Protein AF-K2ALE6-F1 (afdb_monomer_lite)

pLDDT: mean 83.66, std 11.99, range [43.97, 95.94]

Structure (mmCIF, N/CA/C/O backbone):
data_AF-K2ALE6-F1
#
_entry.id   AF-K2ALE6-F1
#
loop_
_atom_site.group_PDB
_atom_site.id
_atom_site.type_symbol
_atom_site.label_atom_id
_atom_site.label_alt_id
_atom_site.label_comp_id
_atom_site.label_asym_id
_atom_site.label_entity_id
_atom_site.label_seq_id
_atom_site.pdbx_PDB_ins_code
_atom_site.Cartn_x
_atom_site.Cartn_y
_atom_site.Cartn_z
_atom_site.occupancy
_atom_site.B_iso_or_equiv
_atom_site.auth_seq_id
_atom_site.auth_comp_id
_atom_site.auth_asym_id
_atom_site.auth_atom_id
_atom_site.pdbx_PDB_model_num
ATOM 1 N N . MET A 1 1 ? 0.126 -6.349 1.364 1.00 45.59 1 MET A N 1
ATOM 2 C CA . MET A 1 1 ? -0.642 -5.194 1.811 1.00 45.59 1 MET A CA 1
ATOM 3 C C . MET A 1 1 ? 0.355 -4.098 1.865 1.00 45.59 1 MET A C 1
ATOM 5 O O . MET A 1 1 ? 1.388 -4.284 2.505 1.00 45.59 1 MET A O 1
ATOM 9 N N . ASN A 1 2 ? 0.069 -3.049 1.116 1.00 43.97 2 ASN A N 1
ATOM 10 C CA . ASN A 1 2 ? 1.120 -2.160 0.694 1.00 43.97 2 ASN A CA 1
ATOM 11 C C . ASN A 1 2 ? 1.339 -0.979 1.653 1.00 43.97 2 ASN A C 1
ATOM 13 O O . ASN A 1 2 ? 1.850 0.062 1.297 1.00 43.97 2 ASN A O 1
ATOM 17 N N . GLY A 1 3 ? 0.933 -1.120 2.906 1.00 47.59 3 GLY A N 1
ATOM 18 C CA . GLY A 1 3 ? 1.013 -0.047 3.876 1.00 47.59 3 GLY A CA 1
ATOM 19 C C . GLY A 1 3 ? 0.208 -0.401 5.105 1.00 47.59 3 GLY A C 1
ATOM 20 O O . GLY A 1 3 ? -0.642 -1.293 5.098 1.00 47.59 3 GLY A O 1
ATOM 21 N N . LEU A 1 4 ? 0.519 0.271 6.200 1.00 54.91 4 LEU A N 1
ATOM 22 C CA . LEU A 1 4 ? -0.231 0.164 7.441 1.00 54.91 4 LEU A CA 1
ATOM 23 C C . LEU A 1 4 ? -1.678 0.610 7.219 1.00 54.91 4 LEU A C 1
ATOM 25 O O . LEU A 1 4 ? -1.938 1.631 6.592 1.00 54.91 4 LEU A O 1
ATOM 29 N N . TYR A 1 5 ? -2.616 -0.201 7.696 1.00 55.50 5 TYR A N 1
ATOM 30 C CA . TYR A 1 5 ? -3.985 -0.226 7.201 1.00 55.50 5 TYR A CA 1
ATOM 31 C C . TYR A 1 5 ? -4.771 0.998 7.655 1.00 55.50 5 TYR A C 1
ATOM 33 O O . TYR A 1 5 ? -4.843 1.274 8.855 1.00 55.50 5 TYR A O 1
ATOM 41 N N . GLY A 1 6 ? -5.472 1.637 6.719 1.00 54.62 6 GLY A N 1
ATOM 42 C CA . GLY A 1 6 ? -6.552 2.576 7.003 1.00 54.62 6 GLY A CA 1
ATOM 43 C C . GLY A 1 6 ? -6.167 3.771 7.876 1.00 54.62 6 GLY A C 1
ATOM 44 O O . GLY A 1 6 ? -5.012 4.030 8.197 1.00 54.62 6 GLY A O 1
ATOM 45 N N . ILE A 1 7 ? -7.180 4.509 8.306 1.00 55.44 7 ILE A N 1
ATOM 46 C CA . ILE A 1 7 ? -7.048 5.740 9.101 1.00 55.44 7 ILE A CA 1
ATOM 47 C C . ILE A 1 7 ? -7.381 5.513 10.582 1.00 55.44 7 ILE A C 1
ATOM 49 O O . ILE A 1 7 ? -7.867 6.401 11.281 1.00 55.44 7 ILE A O 1
ATOM 53 N N . SER A 1 8 ? -7.177 4.287 11.059 1.00 56.78 8 SER A N 1
ATOM 54 C CA . SER A 1 8 ? -7.384 3.910 12.456 1.00 56.78 8 SER A CA 1
ATOM 55 C C . SER A 1 8 ? -6.057 3.833 13.209 1.00 56.78 8 SER A C 1
ATOM 57 O O . SER A 1 8 ? -5.062 3.385 12.633 1.00 56.78 8 SER A O 1
ATOM 59 N N . ARG A 1 9 ? -6.111 4.159 14.511 1.00 68.19 9 ARG A N 1
ATOM 60 C CA . ARG A 1 9 ? -5.018 4.109 15.507 1.00 68.19 9 ARG A CA 1
ATOM 61 C C . ARG A 1 9 ? -3.910 5.146 15.291 1.00 68.19 9 ARG A C 1
ATOM 63 O O . ARG A 1 9 ? -3.664 5.563 14.167 1.00 68.19 9 ARG A O 1
ATOM 70 N N . VAL A 1 10 ? -3.311 5.603 16.395 1.00 77.19 10 VAL A N 1
ATOM 71 C CA . VAL A 1 10 ? -2.493 6.828 16.440 1.00 77.19 10 VAL A CA 1
ATOM 72 C C . VAL A 1 10 ? -1.157 6.629 15.735 1.00 77.19 10 VAL A C 1
ATOM 74 O O . VAL A 1 10 ? -0.841 7.384 14.816 1.00 77.19 10 VAL A O 1
ATOM 77 N N . VAL A 1 11 ? -0.407 5.591 16.103 1.00 86.31 11 VAL A N 1
ATOM 78 C CA . VAL A 1 11 ? 0.843 5.230 15.432 1.00 86.31 11 VAL A CA 1
ATOM 79 C C . VAL A 1 11 ? 0.804 3.762 15.045 1.00 86.31 11 VAL A C 1
ATOM 81 O O . VAL A 1 11 ? 0.492 2.892 15.857 1.00 86.31 11 VAL A O 1
ATOM 84 N N . GLU A 1 12 ? 1.156 3.461 13.802 1.00 88.50 12 GLU A N 1
ATOM 85 C CA . GLU A 1 12 ? 1.417 2.092 13.378 1.00 88.50 12 GLU A CA 1
ATOM 86 C C . GLU A 1 12 ? 2.835 1.989 12.808 1.00 88.50 12 GLU A C 1
ATOM 88 O O . GLU A 1 12 ? 3.319 2.888 12.114 1.00 88.50 12 GLU A O 1
ATOM 93 N N . VAL A 1 13 ? 3.498 0.873 13.109 1.00 90.50 13 VAL A N 1
ATOM 94 C CA . VAL A 1 13 ? 4.813 0.506 12.571 1.00 90.50 13 VAL A CA 1
ATOM 95 C C . VAL A 1 13 ? 4.742 -0.948 12.143 1.00 90.50 13 VAL A C 1
ATOM 97 O O . VAL A 1 13 ? 4.200 -1.784 12.866 1.00 90.50 13 VAL A O 1
ATOM 100 N N . GLY A 1 14 ? 5.264 -1.285 10.971 1.00 89.69 14 GLY A N 1
ATOM 101 C CA . GLY A 1 14 ? 5.219 -2.666 10.518 1.00 89.69 14 GLY A CA 1
ATOM 102 C C . GLY A 1 14 ? 6.216 -2.998 9.435 1.00 89.69 14 GLY A C 1
ATOM 103 O O . GLY A 1 14 ? 6.729 -2.127 8.743 1.00 89.69 14 GLY A O 1
ATOM 104 N N . PHE A 1 15 ? 6.445 -4.288 9.267 1.00 91.06 15 PHE A N 1
ATOM 105 C CA . PHE A 1 15 ? 7.273 -4.821 8.201 1.00 91.06 15 PHE A CA 1
ATOM 106 C C . PHE A 1 15 ? 6.409 -5.652 7.268 1.00 91.06 15 PHE A C 1
ATOM 108 O O . PHE A 1 15 ? 5.538 -6.395 7.730 1.00 91.06 15 PHE A O 1
ATOM 115 N N . SER A 1 16 ? 6.649 -5.542 5.969 1.00 89.50 16 SER A N 1
ATOM 116 C CA . SER A 1 16 ? 5.988 -6.361 4.960 1.00 89.50 16 SER A CA 1
ATOM 117 C C . SER A 1 16 ? 7.000 -6.891 3.958 1.00 89.50 16 SER A C 1
ATOM 119 O O . SER A 1 16 ? 8.015 -6.263 3.684 1.00 89.50 16 SER A O 1
ATOM 121 N N . LYS A 1 17 ? 6.742 -8.080 3.423 1.00 87.00 17 LYS A N 1
ATOM 122 C CA . LYS A 1 17 ? 7.502 -8.645 2.315 1.00 87.00 17 LYS A CA 1
ATOM 123 C C . LYS A 1 17 ? 6.536 -9.274 1.332 1.00 87.00 17 LYS A C 1
ATOM 125 O O . LYS A 1 17 ? 5.664 -10.059 1.717 1.00 87.00 17 LYS A O 1
ATOM 130 N N . SER A 1 18 ? 6.681 -8.916 0.064 1.00 81.81 18 SER A N 1
ATOM 131 C CA . SER A 1 18 ? 6.034 -9.671 -1.002 1.00 81.81 18 SER A CA 1
ATOM 132 C C . SER A 1 18 ? 6.830 -10.940 -1.240 1.00 81.81 18 SER A C 1
ATOM 134 O O . SER A 1 18 ? 8.050 -10.889 -1.334 1.00 81.81 18 SER A O 1
ATOM 136 N N . LEU A 1 19 ? 6.144 -12.072 -1.294 1.00 76.69 19 LEU A N 1
ATOM 137 C CA . LEU A 1 19 ? 6.773 -13.316 -1.700 1.00 76.69 19 LEU A CA 1
ATOM 138 C C . LEU A 1 19 ? 6.956 -13.288 -3.213 1.00 76.69 19 LEU A C 1
ATOM 140 O O . LEU A 1 19 ? 6.129 -12.727 -3.930 1.00 76.69 19 LEU A O 1
ATOM 144 N N . ASP A 1 20 ? 8.017 -13.916 -3.694 1.00 67.25 20 ASP A N 1
ATOM 145 C CA . ASP A 1 20 ? 8.201 -14.190 -5.107 1.00 67.25 20 ASP A CA 1
ATOM 146 C C . ASP A 1 20 ? 8.662 -15.637 -5.309 1.00 67.25 20 ASP A C 1
ATOM 148 O O . ASP A 1 20 ? 9.334 -16.227 -4.465 1.00 67.25 20 ASP A O 1
ATOM 152 N N . SER A 1 21 ? 8.236 -16.243 -6.418 1.00 53.44 21 SER A N 1
ATOM 153 C CA . SER A 1 21 ? 8.471 -17.661 -6.715 1.00 53.44 21 SER A CA 1
ATOM 154 C C . SER A 1 21 ? 9.880 -17.960 -7.220 1.00 53.44 21 SER A C 1
ATOM 156 O O . SER A 1 21 ? 10.231 -19.133 -7.352 1.00 53.44 21 SER A O 1
ATOM 158 N N . MET A 1 22 ? 10.688 -16.937 -7.505 1.00 53.91 22 MET A N 1
ATOM 159 C CA . MET A 1 22 ? 12.026 -17.115 -8.055 1.00 53.91 22 MET A CA 1
ATOM 160 C C . MET A 1 22 ? 13.106 -16.560 -7.130 1.00 53.91 22 MET A C 1
ATOM 162 O O . MET A 1 22 ? 13.033 -15.438 -6.639 1.00 53.91 22 MET A O 1
ATOM 166 N N . GLN A 1 23 ? 14.162 -17.357 -6.968 1.00 47.28 23 GLN A N 1
ATOM 167 C CA . GLN A 1 23 ? 15.435 -17.007 -6.343 1.00 47.28 23 GLN A CA 1
ATOM 168 C C . GLN A 1 23 ? 16.218 -16.062 -7.274 1.00 47.28 23 GLN A C 1
ATOM 170 O O . GLN A 1 23 ? 17.255 -16.424 -7.823 1.00 47.28 23 GLN A O 1
ATOM 175 N N . SER A 1 24 ? 15.669 -14.880 -7.545 1.00 51.59 24 SER A N 1
ATOM 176 C CA . SER A 1 24 ? 16.290 -13.879 -8.411 1.00 51.59 24 SER A CA 1
ATOM 177 C C . SER A 1 24 ? 16.749 -12.680 -7.589 1.00 51.59 24 SER A C 1
ATOM 179 O O . SER A 1 24 ? 16.171 -12.364 -6.551 1.00 51.59 24 SER A O 1
ATOM 181 N N . SER A 1 25 ? 17.756 -11.962 -8.082 1.00 55.25 25 SER A N 1
ATOM 182 C CA . SER A 1 25 ? 18.190 -10.660 -7.558 1.00 55.25 25 SER A CA 1
ATOM 183 C C . SER A 1 25 ? 17.118 -9.556 -7.648 1.00 55.25 25 SER A C 1
ATOM 185 O O . SER A 1 25 ? 17.428 -8.400 -7.381 1.00 55.25 25 SER A O 1
ATOM 187 N N . PHE A 1 26 ? 15.890 -9.895 -8.059 1.00 58.06 26 PHE A N 1
ATOM 188 C CA . PHE A 1 26 ? 14.754 -8.997 -8.272 1.00 58.06 26 PHE A CA 1
ATOM 189 C C . PHE A 1 26 ? 13.571 -9.283 -7.326 1.00 58.06 26 PHE A C 1
ATOM 191 O O . PHE A 1 26 ? 12.492 -8.706 -7.512 1.00 58.06 26 PHE A O 1
ATOM 198 N N . ASP A 1 27 ? 13.758 -10.181 -6.345 1.00 64.31 27 ASP A N 1
ATOM 199 C CA . ASP A 1 27 ? 12.816 -10.373 -5.236 1.00 64.31 27 ASP A CA 1
ATOM 200 C C . ASP A 1 27 ? 12.701 -9.050 -4.460 1.00 64.31 27 ASP A C 1
ATOM 202 O O . ASP A 1 27 ? 13.730 -8.537 -4.005 1.00 64.31 27 ASP A O 1
ATOM 206 N N . PRO A 1 28 ? 11.497 -8.462 -4.334 1.00 68.06 28 PRO A N 1
ATOM 207 C CA . PRO A 1 28 ? 11.321 -7.230 -3.580 1.00 68.06 28 PRO A CA 1
ATOM 208 C C . PRO A 1 28 ? 11.846 -7.383 -2.149 1.00 68.06 28 PRO A C 1
ATOM 210 O O . PRO A 1 28 ? 11.646 -8.407 -1.480 1.00 68.06 28 PRO A O 1
ATOM 213 N N . GLY A 1 29 ? 12.526 -6.335 -1.688 1.00 78.12 29 GLY A N 1
ATOM 214 C CA . GLY A 1 29 ? 13.066 -6.264 -0.341 1.00 78.12 29 GLY A CA 1
ATOM 215 C C . GLY A 1 29 ? 11.993 -6.356 0.744 1.00 78.12 29 GLY A C 1
ATOM 216 O O . GLY A 1 29 ? 10.785 -6.415 0.503 1.00 78.12 29 GLY A O 1
ATOM 217 N N . LEU A 1 30 ? 12.455 -6.367 1.991 1.00 86.94 30 LEU A N 1
ATOM 218 C CA . LEU A 1 30 ? 11.575 -6.073 3.116 1.00 86.94 30 LEU A CA 1
ATOM 219 C C . LEU A 1 30 ? 11.167 -4.595 3.024 1.00 86.94 30 LEU A C 1
ATOM 221 O O . LEU A 1 30 ? 12.019 -3.746 2.774 1.00 86.94 30 LEU A O 1
ATOM 225 N N . SER A 1 31 ? 9.914 -4.269 3.296 1.00 90.06 31 SER A N 1
ATOM 226 C CA . SER A 1 31 ? 9.454 -2.885 3.390 1.00 90.06 31 SER A CA 1
ATOM 227 C C . SER A 1 31 ? 9.191 -2.538 4.854 1.00 90.06 31 SER A C 1
ATOM 229 O O . SER A 1 31 ? 8.520 -3.288 5.571 1.00 90.06 31 SER A O 1
ATOM 231 N N . LEU A 1 32 ? 9.703 -1.395 5.309 1.00 91.50 32 LEU A N 1
ATOM 232 C CA . LEU A 1 32 ? 9.309 -0.773 6.572 1.00 91.50 32 LEU A CA 1
ATOM 233 C C . LEU A 1 32 ? 8.139 0.167 6.301 1.00 91.50 32 LEU A C 1
ATOM 235 O O . LEU A 1 32 ? 8.223 1.063 5.473 1.00 91.50 32 LEU A O 1
ATOM 239 N N . ASN A 1 33 ? 7.066 -0.003 7.050 1.00 91.81 33 ASN A N 1
ATOM 240 C CA . ASN A 1 33 ? 5.862 0.792 6.942 1.00 91.81 33 ASN A CA 1
ATOM 241 C C . ASN A 1 33 ? 5.710 1.609 8.224 1.00 91.81 33 ASN A C 1
ATOM 243 O O . ASN A 1 33 ? 5.821 1.063 9.326 1.00 91.81 33 ASN A O 1
ATOM 247 N N . LEU A 1 34 ? 5.421 2.898 8.077 1.00 91.69 34 LEU A N 1
ATOM 248 C CA . LEU A 1 34 ? 5.126 3.832 9.162 1.00 91.69 34 LEU A CA 1
ATOM 249 C C . LEU A 1 34 ? 3.834 4.575 8.844 1.00 91.69 34 LEU A C 1
ATOM 251 O O . LEU A 1 34 ? 3.617 4.977 7.703 1.00 91.69 34 LEU A O 1
ATOM 255 N N . LYS A 1 35 ? 2.976 4.766 9.843 1.00 91.69 35 LYS A N 1
ATOM 256 C CA . LYS A 1 35 ? 1.746 5.541 9.688 1.00 91.69 35 LYS A CA 1
ATOM 257 C C . LYS A 1 35 ? 1.429 6.295 10.962 1.00 91.69 35 LYS A C 1
ATOM 259 O O . LYS A 1 35 ? 1.496 5.740 12.056 1.00 91.69 35 LYS A O 1
ATOM 264 N N . TYR A 1 36 ? 1.042 7.547 10.787 1.00 90.38 36 TYR A N 1
ATOM 265 C CA . TYR A 1 36 ? 0.620 8.441 11.843 1.00 90.38 36 TYR A CA 1
ATOM 266 C C . TYR A 1 36 ? -0.769 8.987 11.530 1.00 90.38 36 TYR A C 1
ATOM 268 O O . TYR A 1 36 ? -0.981 9.604 10.484 1.00 90.38 36 TYR A O 1
ATOM 276 N N . LEU A 1 37 ? -1.715 8.762 12.435 1.00 89.12 37 LEU A N 1
ATOM 277 C CA . LEU A 1 37 ? -3.039 9.367 12.392 1.00 89.12 37 LEU A CA 1
ATOM 278 C C . LEU A 1 37 ? -2.986 10.713 13.112 1.00 89.12 37 LEU A C 1
ATOM 280 O O . LEU A 1 37 ? -2.690 10.772 14.307 1.00 89.12 37 LEU A O 1
ATOM 284 N N . PHE A 1 38 ? -3.307 11.788 12.393 1.00 87.25 38 PHE A N 1
ATOM 285 C CA . PHE A 1 38 ? -3.364 13.113 12.992 1.00 87.25 38 PHE A CA 1
ATOM 286 C C . PHE A 1 38 ? -4.516 13.182 14.008 1.00 87.25 38 PHE A C 1
ATOM 288 O O . PHE A 1 38 ? -5.627 12.722 13.714 1.00 87.25 38 PHE A O 1
ATOM 295 N N . PRO A 1 39 ? -4.274 13.741 15.205 1.00 78.12 39 PRO A N 1
ATOM 296 C CA . PRO A 1 39 ? -5.329 13.981 16.175 1.00 78.12 39 PRO A CA 1
ATOM 297 C C . PRO A 1 39 ? -6.349 14.997 15.634 1.00 78.12 39 PRO A C 1
ATOM 299 O O . PRO A 1 39 ? -6.021 15.859 14.825 1.00 78.12 39 PRO A O 1
ATOM 302 N N . ASP A 1 40 ? -7.582 14.896 16.130 1.00 65.00 40 ASP A N 1
ATOM 303 C CA . ASP A 1 40 ? -8.667 15.874 15.966 1.00 65.00 40 ASP A CA 1
ATOM 304 C C . ASP A 1 40 ? -9.367 16.014 14.604 1.00 65.00 40 ASP A C 1
ATOM 306 O O . ASP A 1 40 ? -9.351 17.058 13.957 1.00 65.00 40 ASP A O 1
ATOM 310 N N . SER A 1 41 ? -10.214 15.026 14.294 1.00 56.28 41 SER A N 1
ATOM 311 C CA . SER A 1 41 ? -11.591 15.310 13.855 1.00 56.28 41 SER A CA 1
ATOM 312 C C . SER A 1 41 ? -12.465 14.052 13.928 1.00 56.28 41 SER A C 1
ATOM 314 O O . SER A 1 41 ? -12.147 13.011 13.357 1.00 56.28 41 SER A O 1
ATOM 316 N N . LYS A 1 42 ? -13.611 14.138 14.625 1.00 65.44 42 LYS A N 1
ATOM 317 C CA . LYS A 1 42 ? -14.606 13.043 14.683 1.00 65.44 42 LYS A CA 1
ATOM 318 C C . LYS A 1 42 ? -15.290 12.792 13.331 1.00 65.44 42 LYS A C 1
ATOM 320 O O . LYS A 1 42 ? -15.887 11.737 13.145 1.00 65.44 42 LYS A O 1
ATOM 325 N N . ALA A 1 43 ? -15.230 13.756 12.411 1.00 74.50 43 ALA A N 1
ATOM 326 C CA . ALA A 1 43 ? -15.952 13.726 11.139 1.00 74.50 43 ALA A CA 1
ATOM 327 C C . ALA A 1 43 ? -15.060 13.409 9.928 1.00 74.50 43 ALA A C 1
ATOM 329 O O . ALA A 1 43 ? -15.574 12.983 8.897 1.00 74.50 43 ALA A O 1
ATOM 330 N N . LEU A 1 44 ? -13.746 13.609 10.033 1.00 83.31 44 LEU A N 1
ATOM 331 C CA . LEU A 1 44 ? -12.797 13.310 8.966 1.00 83.31 44 LEU A CA 1
ATOM 332 C C . LEU A 1 44 ? -11.446 12.972 9.581 1.00 83.31 44 LEU A C 1
ATOM 334 O O . LEU A 1 44 ? -10.783 13.837 10.142 1.00 83.31 44 LEU A O 1
ATOM 338 N N . LYS A 1 45 ? -11.030 11.719 9.465 1.00 88.25 45 LYS A N 1
ATOM 339 C CA . LYS A 1 45 ? -9.720 11.282 9.939 1.00 88.25 45 LYS A CA 1
ATOM 340 C C . LYS A 1 45 ? -8.699 11.487 8.830 1.00 88.25 45 LYS A C 1
ATOM 342 O O . LYS A 1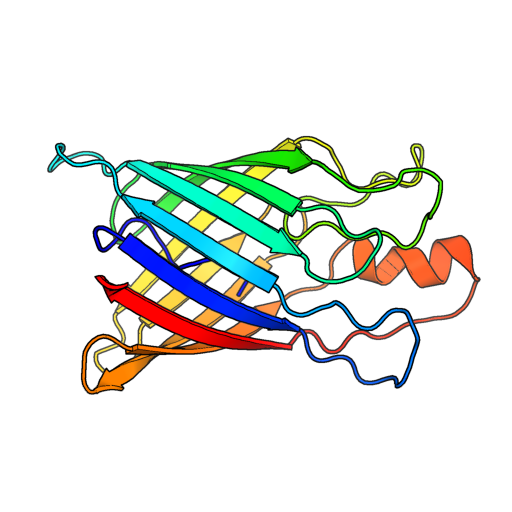 45 ? -9.001 11.196 7.675 1.00 88.25 45 LYS A O 1
ATOM 347 N N . VAL A 1 46 ? -7.505 11.956 9.184 1.00 90.25 46 VAL A N 1
ATOM 348 C CA . VAL A 1 46 ? -6.391 12.167 8.251 1.00 90.25 46 VAL A CA 1
ATOM 349 C C . VAL A 1 46 ? -5.172 11.429 8.776 1.00 90.25 46 VAL A C 1
ATOM 351 O O . VAL A 1 46 ? -4.826 11.587 9.943 1.00 90.25 46 VAL A O 1
ATOM 354 N N . ALA A 1 47 ? -4.507 10.649 7.932 1.00 90.75 47 ALA A N 1
ATOM 355 C CA . ALA A 1 47 ? -3.265 9.974 8.282 1.00 90.75 47 ALA A CA 1
ATOM 356 C C . ALA A 1 47 ? -2.179 10.237 7.237 1.00 90.75 47 ALA A C 1
ATOM 358 O O . ALA A 1 47 ? -2.461 10.342 6.043 1.00 90.75 47 ALA A O 1
ATOM 359 N N . ALA A 1 48 ? -0.939 10.323 7.705 1.00 92.31 48 ALA A N 1
ATOM 360 C CA . ALA A 1 48 ? 0.255 10.285 6.875 1.00 92.31 48 ALA A CA 1
ATOM 361 C C . ALA A 1 48 ? 0.917 8.920 7.003 1.00 92.31 48 ALA A C 1
ATOM 363 O O . ALA A 1 48 ? 0.924 8.333 8.086 1.00 92.31 48 ALA A O 1
ATOM 364 N N . GLY A 1 49 ? 1.522 8.441 5.925 1.00 92.25 49 GLY A N 1
ATOM 365 C CA . GLY A 1 49 ? 2.313 7.227 5.974 1.00 92.25 49 GLY A CA 1
ATOM 366 C C . GLY A 1 49 ? 3.529 7.262 5.072 1.00 92.25 49 GLY A C 1
ATOM 367 O O . GLY A 1 49 ? 3.636 8.063 4.143 1.00 92.25 49 GLY A O 1
ATOM 368 N N . LEU A 1 50 ? 4.464 6.382 5.404 1.00 93.50 50 LEU A N 1
ATOM 369 C CA . LEU A 1 50 ? 5.710 6.153 4.698 1.00 93.50 50 LEU A CA 1
ATOM 370 C C . LEU A 1 50 ? 5.888 4.651 4.510 1.00 93.50 50 LEU A C 1
ATOM 372 O O . LEU A 1 50 ? 5.666 3.872 5.439 1.00 93.50 50 LEU A O 1
ATOM 376 N N . VAL A 1 51 ? 6.332 4.264 3.324 1.00 92.38 51 VAL A N 1
ATOM 377 C CA . VAL A 1 51 ? 6.819 2.923 3.028 1.00 92.38 51 VAL A CA 1
ATOM 378 C C . VAL A 1 51 ? 8.242 3.057 2.527 1.00 92.38 51 VAL A C 1
ATOM 380 O O . VAL A 1 51 ? 8.492 3.714 1.519 1.00 92.38 51 VAL A O 1
ATOM 383 N N . ILE A 1 52 ? 9.175 2.485 3.275 1.00 91.94 52 ILE A N 1
ATOM 384 C CA . ILE A 1 52 ? 10.603 2.533 3.001 1.00 91.94 52 ILE A CA 1
ATOM 385 C C . ILE A 1 52 ? 11.025 1.152 2.531 1.00 91.94 52 ILE A C 1
ATOM 387 O O . ILE A 1 52 ? 10.927 0.179 3.282 1.00 91.94 52 ILE A O 1
ATOM 391 N N . GLU A 1 53 ? 11.508 1.088 1.300 1.00 88.00 53 GLU A N 1
ATOM 392 C CA . GLU A 1 53 ? 12.052 -0.139 0.729 1.00 88.00 53 GLU A CA 1
ATOM 393 C C . GLU A 1 53 ? 13.491 -0.359 1.202 1.00 88.00 53 GLU A C 1
ATOM 395 O O . GLU A 1 53 ? 14.282 0.583 1.281 1.00 88.00 53 GLU A O 1
ATOM 400 N N . THR A 1 54 ? 13.821 -1.599 1.575 1.00 85.38 54 THR A N 1
ATOM 401 C CA . THR A 1 54 ? 15.160 -1.945 2.094 1.00 85.38 54 THR A CA 1
ATOM 402 C C . THR A 1 54 ? 16.105 -2.493 1.030 1.00 85.38 54 THR A C 1
ATOM 404 O O . THR A 1 54 ? 17.302 -2.623 1.290 1.00 85.38 54 THR A O 1
ATOM 407 N N . ASP A 1 55 ? 15.603 -2.829 -0.157 1.00 79.88 55 ASP A N 1
ATOM 408 C CA . ASP A 1 55 ? 16.421 -3.252 -1.285 1.00 79.88 55 ASP A CA 1
ATOM 409 C C . ASP A 1 55 ? 17.039 -2.054 -2.010 1.00 79.88 55 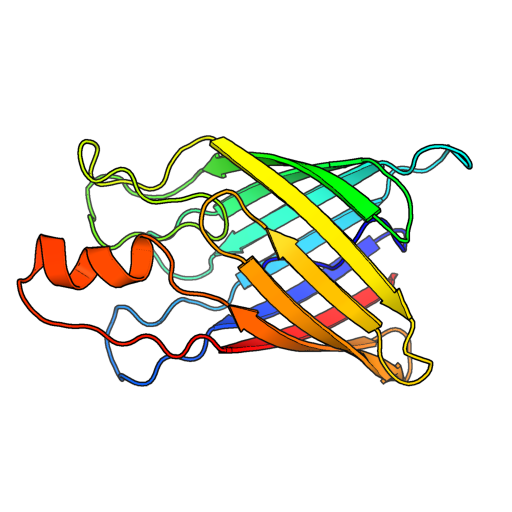ASP A C 1
ATOM 411 O O . ASP A 1 55 ? 16.438 -0.993 -2.194 1.00 79.88 55 ASP A O 1
ATOM 415 N N . ASN A 1 56 ? 18.286 -2.237 -2.443 1.00 63.94 56 ASN A N 1
ATOM 416 C CA . ASN A 1 56 ? 18.979 -1.225 -3.218 1.00 63.94 56 ASN A CA 1
ATOM 417 C C . ASN A 1 56 ? 18.245 -1.045 -4.552 1.00 63.94 56 ASN A C 1
ATOM 419 O O . ASN A 1 56 ? 18.153 -1.991 -5.331 1.00 63.94 56 ASN A O 1
ATOM 423 N N . ASN A 1 57 ? 17.808 0.192 -4.805 1.00 74.94 57 ASN A N 1
ATOM 424 C CA . ASN A 1 57 ? 17.228 0.736 -6.041 1.00 74.94 57 ASN A CA 1
ATOM 425 C C . ASN A 1 57 ? 15.696 0.877 -6.089 1.00 74.94 57 ASN A C 1
ATOM 427 O O . ASN A 1 57 ? 15.222 1.685 -6.891 1.00 74.94 57 ASN A O 1
ATOM 431 N N . SER A 1 58 ? 14.925 0.211 -5.225 1.00 84.00 58 SER A N 1
ATOM 432 C CA . SER A 1 58 ? 13.467 0.405 -5.188 1.00 84.00 58 SER A CA 1
ATOM 433 C C . SER A 1 58 ? 13.073 1.790 -4.654 1.00 84.00 58 SER A C 1
ATOM 435 O O . SER A 1 58 ? 13.806 2.450 -3.910 1.00 84.00 58 SER A O 1
ATOM 437 N N . TYR A 1 59 ? 11.915 2.273 -5.095 1.00 89.81 59 TYR A N 1
ATOM 438 C CA . TYR A 1 59 ? 11.361 3.563 -4.697 1.00 89.81 59 TYR A CA 1
ATOM 439 C C . TYR A 1 59 ? 10.585 3.413 -3.395 1.00 89.81 59 TYR A C 1
ATOM 441 O O . TYR A 1 59 ? 9.712 2.558 -3.273 1.00 89.81 59 TYR A O 1
ATOM 449 N N . SER A 1 60 ? 10.865 4.308 -2.453 1.00 92.00 60 SER A N 1
ATOM 450 C CA . SER A 1 60 ? 10.045 4.477 -1.256 1.00 92.00 60 SER A CA 1
ATOM 451 C C . SER A 1 60 ? 8.838 5.355 -1.572 1.00 92.00 60 SER A C 1
ATOM 453 O O . SER A 1 60 ? 8.867 6.153 -2.512 1.00 92.00 60 SER A O 1
ATOM 455 N N . SER A 1 61 ? 7.786 5.244 -0.771 1.00 94.00 61 SER A N 1
ATOM 456 C CA . SER A 1 61 ? 6.539 5.974 -0.982 1.00 94.00 61 SER A CA 1
ATOM 457 C C . SER A 1 61 ? 6.142 6.760 0.260 1.00 94.00 61 SER A C 1
ATOM 459 O O . SER A 1 61 ? 6.251 6.273 1.382 1.00 94.00 61 SER A O 1
ATOM 461 N N . ALA A 1 62 ? 5.644 7.977 0.066 1.00 95.06 62 ALA A N 1
ATOM 462 C CA . ALA A 1 62 ? 5.010 8.782 1.104 1.00 95.06 62 ALA A CA 1
ATOM 463 C C . ALA A 1 6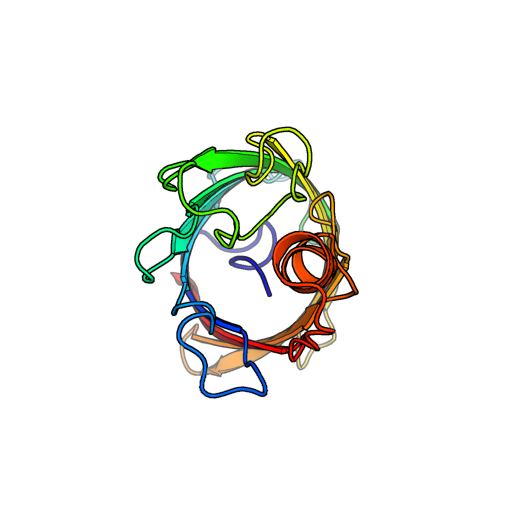2 ? 3.579 9.087 0.689 1.00 95.06 62 ALA A C 1
ATOM 465 O O . ALA A 1 62 ? 3.339 9.389 -0.478 1.00 95.06 62 ALA A O 1
ATOM 466 N N . TYR A 1 63 ? 2.632 9.038 1.618 1.00 94.38 63 TYR A N 1
ATOM 467 C CA . TYR A 1 63 ? 1.230 9.285 1.305 1.00 94.38 63 TYR A CA 1
ATOM 468 C C . TYR A 1 63 ? 0.498 10.036 2.411 1.00 94.38 63 TYR A C 1
ATOM 470 O O . TYR A 1 63 ? 0.881 10.019 3.582 1.00 94.38 63 TYR A O 1
ATOM 478 N N . LEU A 1 64 ? -0.599 10.666 2.008 1.00 93.62 64 LEU A N 1
ATOM 479 C CA . LEU A 1 64 ? -1.621 11.236 2.870 1.00 93.62 64 LEU A CA 1
ATOM 480 C C . LEU A 1 64 ? -2.969 10.646 2.473 1.00 93.62 64 LEU A C 1
ATOM 482 O O . LEU A 1 64 ? -3.320 10.622 1.294 1.00 93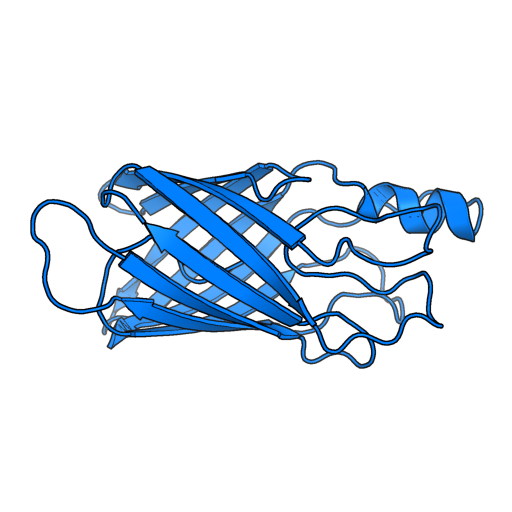.62 64 LEU A O 1
ATOM 486 N N . VAL A 1 65 ? -3.730 10.197 3.462 1.00 91.94 65 VAL A N 1
ATOM 487 C CA . VAL A 1 65 ? -5.083 9.661 3.288 1.00 91.94 65 VAL A CA 1
ATOM 488 C C . VAL A 1 65 ? -6.050 10.383 4.214 1.00 91.94 65 VAL A C 1
ATOM 490 O O . VAL A 1 65 ? -5.701 10.751 5.335 1.00 91.94 65 VAL A O 1
ATOM 493 N N . ALA A 1 66 ? -7.280 10.569 3.751 1.00 91.62 66 ALA A N 1
ATOM 494 C CA . ALA A 1 66 ? -8.373 11.151 4.505 1.00 91.62 66 ALA A CA 1
ATOM 495 C C . ALA A 1 66 ? -9.660 10.340 4.309 1.00 91.62 66 ALA A C 1
ATOM 497 O O . ALA A 1 66 ? -9.901 9.770 3.243 1.00 91.62 66 ALA A O 1
ATOM 498 N N . GLY A 1 67 ? -10.508 10.291 5.334 1.00 90.81 67 GLY A N 1
ATOM 499 C CA . GLY A 1 67 ? -11.816 9.649 5.222 1.00 90.81 67 GLY A CA 1
ATOM 500 C C . GLY A 1 67 ? -12.426 9.235 6.553 1.00 90.81 67 GLY A C 1
ATOM 501 O O . GLY A 1 67 ? -12.287 9.914 7.573 1.00 90.81 67 GLY A O 1
ATOM 502 N N . GLN A 1 68 ? -13.100 8.089 6.522 1.00 87.56 68 GLN A N 1
ATOM 503 C CA . GLN A 1 68 ? -13.696 7.398 7.662 1.00 87.56 68 GLN A CA 1
ATOM 504 C C . GLN A 1 68 ? -13.078 6.006 7.846 1.00 87.56 68 GLN A C 1
ATOM 506 O O . GLN A 1 68 ? -12.425 5.477 6.951 1.00 87.56 68 GLN A O 1
ATOM 511 N N . GLU A 1 69 ? -13.280 5.383 9.008 1.00 83.44 69 GLU A N 1
ATOM 512 C CA . GLU A 1 69 ? -12.711 4.048 9.269 1.00 83.44 69 GLU A CA 1
ATOM 513 C C . GLU A 1 69 ? -13.115 3.024 8.205 1.00 83.44 69 GLU A C 1
ATOM 515 O O . GLU A 1 69 ? -12.291 2.213 7.801 1.00 83.44 69 GLU A O 1
ATOM 520 N N . ILE A 1 70 ? -14.348 3.115 7.705 1.00 88.56 70 ILE A N 1
ATOM 521 C CA . ILE A 1 70 ? -14.890 2.216 6.683 1.00 88.56 70 ILE A CA 1
ATOM 522 C C . ILE A 1 70 ? -14.346 2.476 5.274 1.00 88.56 70 ILE A C 1
ATOM 524 O O . ILE A 1 70 ? -14.352 1.560 4.459 1.00 88.56 70 ILE A O 1
ATOM 528 N N . ALA A 1 71 ? -13.917 3.703 4.961 1.00 91.31 71 ALA A N 1
ATOM 529 C CA . ALA A 1 71 ? -13.511 4.095 3.614 1.00 91.31 71 ALA A CA 1
ATOM 530 C C . ALA A 1 71 ? -12.648 5.359 3.619 1.00 91.31 71 ALA A C 1
ATOM 532 O O . ALA A 1 71 ? -12.956 6.337 4.304 1.00 91.31 71 ALA A O 1
ATOM 533 N N . TYR A 1 72 ? -11.600 5.363 2.803 1.00 91.88 72 TYR A N 1
ATOM 534 C CA . TYR A 1 72 ? -10.636 6.452 2.714 1.00 91.88 72 TYR A CA 1
ATOM 535 C C . TYR A 1 72 ? -10.144 6.645 1.283 1.00 91.88 72 TYR A C 1
ATOM 537 O O . TYR A 1 72 ? -10.185 5.736 0.454 1.00 91.88 72 TYR A O 1
ATOM 545 N N . PHE A 1 73 ? -9.651 7.845 1.012 1.00 94.12 73 PHE A N 1
ATOM 546 C CA . PHE A 1 73 ? -8.972 8.189 -0.227 1.00 94.12 73 PHE A CA 1
ATOM 547 C C . PHE A 1 73 ? -7.730 9.011 0.089 1.00 94.12 73 PHE A C 1
ATOM 549 O O . PHE A 1 73 ? -7.618 9.612 1.156 1.00 94.12 73 PHE A O 1
ATOM 556 N N . GLY A 1 74 ? -6.780 9.048 -0.827 1.00 94.00 74 GLY A N 1
ATOM 557 C CA . GLY A 1 74 ? -5.534 9.747 -0.601 1.00 94.00 74 GLY A CA 1
ATOM 558 C C . GLY A 1 74 ? -4.684 9.862 -1.840 1.00 94.00 74 GLY A C 1
ATOM 559 O O . GLY A 1 74 ? -5.051 9.428 -2.932 1.00 94.00 74 GLY A O 1
ATOM 560 N N . MET A 1 75 ? -3.524 10.456 -1.635 1.00 95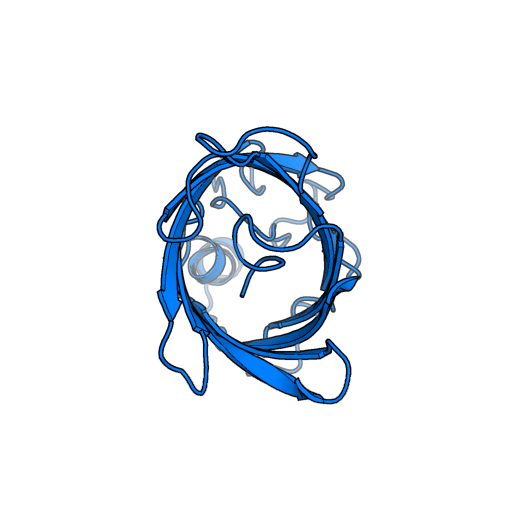.94 75 MET A N 1
ATOM 561 C CA . MET A 1 75 ? -2.513 10.619 -2.659 1.00 95.94 75 MET A CA 1
ATOM 562 C C . MET A 1 75 ? -1.128 10.539 -2.043 1.00 95.94 75 MET A C 1
ATOM 564 O O . MET A 1 75 ? -0.949 10.731 -0.838 1.00 95.94 75 MET A O 1
ATOM 568 N N . GLY A 1 76 ? -0.141 10.285 -2.882 1.00 95.62 76 GLY A N 1
ATOM 569 C CA . GLY A 1 76 ? 1.231 10.202 -2.440 1.00 95.62 76 GLY A CA 1
ATOM 570 C C . GLY A 1 76 ? 2.232 10.347 -3.564 1.00 95.62 76 GLY A C 1
ATOM 571 O O . GLY A 1 76 ? 1.879 10.569 -4.726 1.00 95.62 76 GLY A O 1
ATOM 572 N N . VAL A 1 77 ? 3.493 10.257 -3.164 1.00 95.88 77 VAL A N 1
ATOM 573 C CA . VAL A 1 77 ? 4.653 10.398 -4.032 1.00 95.88 77 VAL A CA 1
ATOM 574 C C . VAL A 1 77 ? 5.632 9.256 -3.835 1.00 95.88 77 VAL A C 1
ATOM 576 O O . VAL A 1 77 ? 5.835 8.782 -2.715 1.00 95.88 77 VAL A O 1
ATOM 579 N N . ASN A 1 78 ? 6.265 8.854 -4.930 1.00 93.94 78 ASN A N 1
ATOM 580 C CA . ASN A 1 78 ? 7.389 7.929 -4.937 1.00 93.94 78 ASN A CA 1
ATOM 581 C C . ASN A 1 78 ? 8.701 8.718 -4.985 1.00 93.94 78 ASN A C 1
ATOM 583 O O . ASN A 1 78 ? 8.825 9.695 -5.723 1.00 93.94 78 ASN A O 1
ATOM 587 N N . PHE A 1 79 ? 9.681 8.312 -4.183 1.00 91.75 79 PHE A N 1
ATOM 588 C CA . PHE A 1 79 ? 10.957 9.012 -4.039 1.00 91.75 79 PHE A CA 1
ATOM 589 C C . PHE A 1 79 ? 12.110 8.047 -3.738 1.00 91.75 79 PHE A C 1
ATOM 591 O O . PHE A 1 79 ? 11.920 6.848 -3.528 1.00 91.75 79 PHE A O 1
ATOM 598 N N . GLY A 1 80 ? 13.332 8.584 -3.714 1.00 87.31 80 GLY A N 1
ATOM 599 C CA . GLY A 1 80 ? 14.545 7.773 -3.645 1.00 87.31 80 GLY A CA 1
ATOM 600 C C . GLY A 1 80 ? 14.842 7.235 -5.035 1.00 87.31 80 GLY A C 1
ATOM 601 O O . GLY A 1 80 ? 14.963 8.055 -5.936 1.00 87.31 80 GLY A O 1
ATOM 602 N N . GLY A 1 81 ? 14.914 5.907 -5.180 1.00 81.19 81 GLY A N 1
ATOM 603 C CA . GLY A 1 81 ? 14.837 5.160 -6.441 1.00 81.19 81 GLY A CA 1
ATOM 604 C C . GLY A 1 81 ? 15.779 5.579 -7.580 1.00 81.19 81 GLY A C 1
ATOM 605 O O . GLY A 1 81 ? 15.832 6.727 -8.016 1.00 81.19 81 GLY A O 1
ATOM 606 N N . HIS A 1 82 ? 16.529 4.637 -8.147 1.00 79.25 82 HIS A N 1
ATOM 607 C CA . HIS A 1 82 ? 17.549 4.998 -9.136 1.00 79.25 82 HIS A CA 1
ATOM 608 C C . HIS A 1 82 ? 17.083 4.792 -10.583 1.00 79.25 82 HIS A C 1
ATOM 610 O O . HIS A 1 82 ? 17.172 3.686 -11.105 1.00 79.25 82 HIS A O 1
ATOM 616 N N . ARG A 1 83 ? 16.657 5.861 -11.271 1.00 72.12 83 ARG A N 1
ATOM 617 C CA . ARG A 1 83 ? 16.095 5.813 -12.644 1.00 72.12 83 ARG A CA 1
ATOM 618 C C . ARG A 1 83 ? 16.917 5.033 -13.687 1.00 72.12 83 ARG A C 1
ATOM 620 O O . ARG A 1 83 ? 16.351 4.592 -14.674 1.00 72.12 83 ARG A O 1
ATOM 627 N N . ALA A 1 84 ? 18.225 4.836 -13.494 1.00 69.56 84 ALA A N 1
ATOM 628 C CA . ALA A 1 84 ? 19.045 4.058 -14.429 1.00 69.56 84 ALA A CA 1
ATOM 629 C C . ALA A 1 84 ? 18.805 2.531 -14.382 1.00 69.56 84 ALA A C 1
ATOM 631 O O . ALA A 1 84 ? 19.374 1.811 -15.201 1.00 69.56 84 ALA A O 1
ATOM 632 N N . TYR A 1 85 ? 17.984 2.024 -13.452 1.00 74.69 85 TYR A N 1
ATOM 633 C CA . TYR A 1 85 ? 17.638 0.603 -13.366 1.00 74.69 85 TYR A CA 1
ATOM 634 C C . TYR A 1 85 ? 16.157 0.387 -13.709 1.00 74.69 85 TYR A C 1
ATOM 636 O O . TYR A 1 85 ? 15.285 0.665 -12.882 1.00 74.69 85 TYR A O 1
ATOM 644 N N . PRO A 1 86 ? 15.848 -0.160 -14.898 1.00 73.31 86 PRO A N 1
ATOM 645 C CA . PRO A 1 86 ? 14.474 -0.260 -15.386 1.00 73.31 86 PRO A CA 1
ATOM 646 C C . PRO A 1 86 ? 13.618 -1.246 -14.580 1.00 73.31 86 PRO A C 1
ATOM 648 O O . PRO A 1 86 ? 12.400 -1.209 -14.655 1.00 73.31 86 PRO A O 1
ATOM 651 N N . MET A 1 87 ? 14.227 -2.107 -13.765 1.00 77.56 87 MET A N 1
ATOM 652 C CA . MET A 1 87 ? 13.505 -3.068 -12.927 1.00 77.56 87 MET A CA 1
ATOM 653 C C . MET A 1 87 ? 13.085 -2.509 -11.565 1.00 77.56 87 MET A C 1
ATOM 655 O O . MET A 1 87 ? 12.516 -3.250 -10.763 1.00 77.56 87 MET A O 1
ATOM 659 N N . ASN A 1 88 ? 13.363 -1.233 -11.287 1.00 80.19 88 ASN A N 1
ATOM 660 C CA . ASN A 1 88 ? 13.000 -0.630 -10.014 1.00 80.19 88 ASN A CA 1
ATOM 661 C C . ASN A 1 88 ? 11.491 -0.534 -9.867 1.00 80.19 88 ASN A C 1
ATOM 663 O O . ASN A 1 88 ? 10.777 -0.082 -10.765 1.00 80.19 88 ASN A O 1
ATOM 667 N N . LYS A 1 89 ? 11.025 -0.920 -8.686 1.00 84.81 89 LYS A N 1
ATOM 668 C CA . LYS A 1 89 ? 9.612 -0.918 -8.337 1.00 84.81 89 LYS A CA 1
ATOM 669 C C . LYS A 1 89 ? 9.359 0.175 -7.315 1.00 84.81 89 LYS A C 1
ATOM 671 O O . LYS A 1 89 ? 10.247 0.508 -6.532 1.00 84.81 89 LYS A O 1
ATOM 676 N N . SER A 1 90 ? 8.166 0.746 -7.337 1.00 87.88 90 SER A N 1
ATOM 677 C CA . SER A 1 90 ? 7.635 1.447 -6.177 1.00 87.88 90 SER A CA 1
ATOM 678 C C . SER A 1 90 ? 6.587 0.582 -5.507 1.00 87.88 90 SER A C 1
ATOM 680 O O . SER A 1 90 ? 6.086 -0.403 -6.057 1.00 87.88 90 SER A O 1
ATOM 682 N N . HIS A 1 91 ? 6.258 0.975 -4.289 1.00 85.12 91 HIS A N 1
ATOM 683 C CA . HIS A 1 91 ? 5.256 0.293 -3.502 1.00 85.12 91 HIS A CA 1
ATOM 684 C C . HIS A 1 91 ? 3.815 0.617 -3.943 1.00 85.12 91 HIS A C 1
ATOM 686 O O . HIS A 1 91 ? 2.904 -0.214 -3.846 1.00 85.12 91 HIS A O 1
ATOM 692 N N . TYR A 1 92 ? 3.618 1.834 -4.451 1.00 89.69 92 TYR A N 1
ATOM 693 C CA . TYR A 1 92 ? 2.347 2.368 -4.934 1.00 89.69 92 TYR A CA 1
ATOM 694 C C . TYR A 1 92 ? 2.506 3.050 -6.295 1.00 89.69 92 TYR A C 1
ATOM 696 O O . TYR A 1 92 ? 3.596 3.526 -6.620 1.00 89.69 92 TYR A O 1
ATOM 704 N N . GLY A 1 93 ? 1.409 3.172 -7.045 1.00 91.25 93 GLY A N 1
ATOM 705 C CA . GLY A 1 93 ? 1.421 3.692 -8.412 1.00 91.25 93 GLY A CA 1
ATOM 706 C C . GLY A 1 93 ? 1.863 2.652 -9.438 1.00 91.25 93 GLY A C 1
ATOM 707 O O . GLY A 1 93 ? 2.252 1.547 -9.071 1.00 91.25 93 GLY A O 1
ATOM 708 N N . GLY A 1 94 ? 1.756 3.020 -10.714 1.00 90.81 94 GLY A N 1
ATOM 709 C CA . GLY A 1 94 ? 2.148 2.180 -11.842 1.00 90.81 94 GLY A CA 1
ATOM 710 C C . GLY A 1 94 ? 3.565 2.463 -12.325 1.00 90.81 94 GLY A C 1
ATOM 711 O O . GLY A 1 94 ? 4.333 3.224 -11.717 1.00 90.81 94 GLY A O 1
ATOM 712 N N . TYR A 1 95 ? 3.905 1.845 -13.451 1.00 90.94 95 TYR A N 1
ATOM 713 C CA . TYR A 1 95 ? 5.209 1.987 -14.084 1.00 90.94 95 TYR A CA 1
ATOM 714 C C . TYR A 1 95 ? 5.089 2.716 -15.419 1.00 90.94 95 TYR A C 1
ATOM 716 O O . TYR A 1 95 ? 4.354 2.303 -16.314 1.00 90.94 95 TYR A O 1
ATOM 724 N N . ASP A 1 96 ? 5.871 3.779 -15.588 1.00 90.69 96 ASP A N 1
ATOM 725 C CA . ASP A 1 96 ? 5.963 4.488 -16.853 1.00 90.69 96 ASP A CA 1
ATOM 726 C C . ASP A 1 96 ? 7.007 3.820 -17.757 1.00 90.69 96 ASP A C 1
ATOM 728 O O . ASP A 1 96 ? 8.218 3.962 -17.576 1.00 90.69 96 ASP A O 1
ATOM 732 N N . PHE A 1 97 ? 6.529 3.092 -18.768 1.00 88.00 97 PHE A N 1
ATOM 733 C CA . PHE A 1 97 ? 7.387 2.425 -19.749 1.00 88.00 97 PHE A CA 1
ATOM 734 C C . PHE A 1 97 ? 8.150 3.388 -20.666 1.00 88.00 97 PHE A C 1
ATOM 736 O O . PHE A 1 97 ? 9.133 2.972 -21.276 1.00 88.00 97 PHE A O 1
ATOM 743 N N . SER A 1 98 ? 7.721 4.648 -20.779 1.00 88.44 98 SER A N 1
ATOM 744 C CA . SER A 1 98 ? 8.425 5.663 -21.566 1.00 88.44 98 SER A CA 1
ATOM 745 C C . SER A 1 98 ? 9.587 6.281 -20.789 1.00 88.44 98 SER A C 1
ATOM 747 O O . SER A 1 98 ? 10.663 6.475 -21.352 1.00 88.44 98 SER A O 1
ATOM 749 N N . GLU A 1 99 ? 9.403 6.519 -19.487 1.00 86.50 99 GLU A N 1
ATOM 750 C CA . GLU A 1 99 ? 10.458 7.022 -18.597 1.00 86.50 99 GLU A CA 1
ATOM 751 C C . GLU A 1 99 ? 11.337 5.905 -18.010 1.00 86.50 99 GLU A C 1
ATOM 753 O O . GLU A 1 99 ? 12.367 6.191 -17.399 1.00 86.50 99 GLU A O 1
ATOM 758 N N . MET A 1 100 ? 10.941 4.640 -18.199 1.00 87.19 100 MET A N 1
ATOM 759 C CA . MET A 1 100 ? 11.545 3.456 -17.580 1.00 87.19 100 MET A CA 1
ATOM 760 C C . MET A 1 100 ? 11.668 3.592 -16.053 1.00 87.19 100 MET A C 1
ATOM 762 O O . MET A 1 100 ? 12.687 3.238 -15.451 1.00 87.19 100 MET A O 1
ATOM 766 N N . ALA A 1 101 ? 10.621 4.125 -15.419 1.00 88.94 101 ALA A N 1
ATOM 767 C CA . ALA A 1 101 ? 10.591 4.379 -13.986 1.00 88.94 101 ALA A CA 1
ATOM 768 C C . ALA A 1 101 ? 9.161 4.310 -13.418 1.00 88.94 101 ALA A C 1
ATOM 770 O O . ALA A 1 101 ? 8.192 4.561 -14.134 1.00 88.94 101 ALA A O 1
ATOM 771 N N . PRO A 1 102 ? 9.002 4.024 -12.113 1.00 90.69 102 PRO A N 1
ATOM 772 C CA . PRO A 1 102 ? 7.736 4.220 -11.411 1.00 90.69 102 PRO A CA 1
ATOM 773 C C . PRO A 1 102 ? 7.163 5.631 -11.569 1.00 90.69 102 PRO A C 1
ATOM 775 O O . PRO A 1 102 ? 7.911 6.613 -11.554 1.00 90.69 102 PRO A O 1
ATOM 778 N N . ASN A 1 103 ? 5.833 5.754 -11.631 1.00 91.19 103 ASN A N 1
ATOM 779 C CA . ASN A 1 103 ? 5.191 7.068 -11.619 1.00 91.19 103 ASN A CA 1
ATOM 780 C C . ASN A 1 103 ? 5.536 7.817 -10.324 1.00 91.19 103 ASN A C 1
ATOM 782 O O . ASN A 1 103 ? 5.459 7.264 -9.229 1.00 91.19 103 ASN A O 1
ATOM 786 N N . ASN A 1 104 ? 5.864 9.107 -10.425 1.00 90.75 104 ASN A N 1
ATOM 787 C CA . ASN A 1 104 ? 6.223 9.897 -9.241 1.00 90.75 104 ASN A CA 1
ATOM 788 C C . ASN A 1 104 ? 5.026 10.164 -8.313 1.00 90.75 104 ASN A C 1
ATOM 790 O O . ASN A 1 104 ? 5.238 10.408 -7.132 1.00 90.75 104 ASN A O 1
ATOM 794 N N . PHE A 1 105 ? 3.793 10.131 -8.829 1.00 94.88 105 PHE A N 1
ATOM 795 C CA . PHE A 1 105 ? 2.560 10.404 -8.087 1.00 94.88 105 PHE A CA 1
ATOM 796 C C . PHE A 1 105 ? 1.590 9.229 -8.189 1.00 94.88 105 PHE A C 1
ATOM 798 O O . PHE A 1 105 ? 1.511 8.577 -9.229 1.00 94.88 105 PHE A O 1
ATOM 805 N N . PHE A 1 106 ? 0.814 9.007 -7.131 1.00 95.00 106 PHE A N 1
ATOM 806 C CA . PHE A 1 106 ? -0.238 7.993 -7.096 1.00 95.00 106 PHE A CA 1
ATOM 807 C C . PHE A 1 106 ? -1.417 8.444 -6.228 1.00 95.00 106 PHE A C 1
ATOM 809 O O . PHE A 1 106 ? -1.285 9.300 -5.351 1.00 95.00 106 PHE A O 1
ATOM 816 N N . PHE A 1 107 ? -2.568 7.821 -6.453 1.00 95.19 107 PHE A N 1
ATOM 817 C CA . PHE A 1 107 ? -3.772 7.909 -5.631 1.00 95.19 107 PHE A CA 1
ATOM 818 C C . PHE A 1 107 ? -4.048 6.586 -4.926 1.00 95.19 107 PHE A C 1
ATOM 820 O O . PHE A 1 107 ? -3.796 5.509 -5.470 1.00 95.19 107 PHE A O 1
ATOM 827 N N . ILE A 1 108 ? -4.613 6.688 -3.728 1.00 93.75 108 ILE A N 1
ATOM 828 C CA . ILE A 1 108 ? -5.073 5.555 -2.931 1.00 93.75 108 ILE A CA 1
ATOM 829 C C . ILE A 1 108 ? -6.578 5.692 -2.727 1.00 93.75 108 ILE A C 1
ATOM 831 O O . ILE A 1 108 ? -7.067 6.773 -2.405 1.00 93.75 108 ILE A O 1
ATOM 835 N N . ALA A 1 109 ? -7.311 4.597 -2.870 1.00 94.19 109 ALA A N 1
ATOM 836 C CA . ALA A 1 109 ? -8.694 4.494 -2.427 1.00 94.19 109 ALA A CA 1
ATOM 837 C C . ALA A 1 109 ? -8.895 3.140 -1.760 1.00 94.19 109 ALA A C 1
ATOM 839 O O . ALA A 1 109 ? -8.559 2.114 -2.348 1.00 94.19 109 ALA A O 1
ATOM 840 N N . GLY A 1 110 ? -9.442 3.123 -0.550 1.00 93.19 110 GLY A N 1
ATOM 841 C CA . GLY A 1 110 ? -9.603 1.884 0.196 1.00 93.19 110 GLY A CA 1
ATOM 842 C C . GLY A 1 110 ? -10.860 1.831 1.043 1.00 93.19 110 GLY A C 1
ATOM 843 O O . GLY A 1 110 ? -11.458 2.854 1.380 1.00 93.19 110 GLY A O 1
ATOM 844 N N . ALA A 1 111 ? -11.255 0.609 1.379 1.00 92.19 111 ALA A N 1
ATOM 845 C CA . ALA A 1 111 ? -12.385 0.293 2.235 1.00 92.19 111 ALA A CA 1
ATOM 846 C C . ALA A 1 111 ? -12.004 -0.793 3.245 1.00 92.19 111 ALA A C 1
ATOM 848 O O . ALA A 1 111 ? -11.279 -1.733 2.912 1.00 92.19 111 ALA A O 1
ATOM 849 N N . ASN A 1 112 ? -12.518 -0.670 4.470 1.00 90.19 112 ASN A N 1
ATOM 850 C CA . ASN A 1 112 ? -12.280 -1.611 5.560 1.00 90.19 112 ASN A CA 1
ATOM 851 C C . ASN A 1 112 ? -13.590 -2.258 6.009 1.00 90.19 112 ASN A C 1
ATOM 853 O O . ASN A 1 112 ? -14.612 -1.589 6.170 1.00 90.19 112 ASN A O 1
ATOM 857 N N . PHE A 1 113 ? -13.526 -3.557 6.273 1.00 90.75 113 PHE A N 1
ATOM 858 C CA . PHE A 1 113 ? -14.639 -4.376 6.727 1.00 90.75 113 PHE A CA 1
ATOM 859 C C . PHE A 1 113 ? -14.220 -5.133 7.989 1.00 90.75 113 PHE A C 1
ATOM 861 O O . PHE A 1 113 ? -13.293 -5.946 7.959 1.00 90.75 113 PHE A O 1
ATOM 868 N N . ASP A 1 114 ? -14.913 -4.877 9.097 1.00 90.00 114 ASP A N 1
ATOM 869 C CA . ASP A 1 114 ? -14.712 -5.609 10.347 1.00 90.00 114 ASP A CA 1
ATOM 870 C C . ASP A 1 114 ? -15.419 -6.972 10.272 1.00 90.00 114 ASP A C 1
ATOM 872 O O . ASP A 1 114 ? -16.647 -7.058 10.203 1.00 90.00 114 ASP A O 1
ATOM 876 N N . LEU A 1 115 ? -14.634 -8.053 10.273 1.00 90.44 115 LEU A N 1
ATOM 877 C CA . LEU A 1 115 ? -15.119 -9.436 10.269 1.00 90.44 115 LEU A CA 1
ATOM 878 C C . LEU A 1 115 ? -15.104 -10.055 11.679 1.00 90.44 115 LEU A C 1
ATOM 880 O O . LEU A 1 115 ? -15.188 -11.278 11.814 1.00 90.44 115 LEU A O 1
ATOM 884 N N . LYS A 1 116 ? -14.994 -9.235 12.734 1.00 87.19 116 LYS A N 1
ATOM 885 C CA . LYS A 1 116 ? -14.887 -9.571 14.169 1.00 87.19 116 LYS A CA 1
ATOM 886 C C . LYS A 1 116 ? -13.586 -10.259 14.575 1.00 87.19 116 LYS A C 1
ATOM 888 O O . LYS A 1 116 ? -12.972 -9.881 15.565 1.00 87.19 116 LYS A O 1
ATOM 893 N N . VAL A 1 117 ? -13.178 -11.288 13.837 1.00 88.38 117 VAL A N 1
ATOM 894 C CA . VAL A 1 117 ? -11.948 -12.066 14.094 1.00 88.38 117 VAL A CA 1
ATOM 895 C C . VAL A 1 117 ? -10.762 -11.584 13.259 1.00 88.38 117 VAL A C 1
ATOM 897 O O . VAL A 1 117 ? -9.615 -11.911 13.547 1.00 88.38 117 VAL A O 1
ATOM 900 N N . ALA A 1 118 ? -11.043 -10.809 12.217 1.00 89.38 118 ALA A N 1
ATOM 901 C CA . ALA A 1 118 ? -10.070 -10.205 11.327 1.00 89.38 118 ALA A CA 1
ATOM 902 C C . ALA A 1 118 ? -10.664 -8.927 10.729 1.00 89.38 118 ALA A C 1
ATOM 904 O O . ALA A 1 118 ? -11.881 -8.759 10.690 1.00 89.38 118 ALA A O 1
ATOM 905 N N . ASN A 1 119 ? -9.808 -8.051 10.220 1.00 90.19 119 ASN A N 1
ATOM 906 C CA . ASN A 1 119 ? -10.220 -6.910 9.413 1.00 90.19 119 ASN A CA 1
ATOM 907 C C . ASN A 1 119 ? -9.840 -7.190 7.963 1.00 90.19 119 ASN A C 1
ATOM 909 O O . ASN A 1 119 ? -8.688 -7.529 7.689 1.00 90.19 119 ASN A O 1
ATOM 913 N N . LEU A 1 120 ? -10.799 -7.071 7.052 1.00 91.75 120 LEU A N 1
ATOM 914 C CA . LEU A 1 120 ? -10.552 -7.127 5.618 1.00 91.75 120 LEU A CA 1
ATOM 915 C C . LEU A 1 120 ? -10.392 -5.704 5.090 1.00 91.75 120 LEU A C 1
ATOM 917 O O . LEU A 1 120 ? -11.241 -4.853 5.337 1.00 91.75 120 LEU A O 1
ATOM 921 N N . THR A 1 121 ? -9.349 -5.479 4.306 1.00 91.06 121 THR A N 1
ATOM 922 C CA . THR A 1 121 ? -9.131 -4.231 3.579 1.00 91.06 121 THR A CA 1
ATOM 923 C C . THR A 1 121 ? -9.059 -4.517 2.095 1.00 91.06 121 THR A C 1
ATOM 925 O O . THR A 1 121 ? -8.406 -5.472 1.664 1.00 91.06 121 THR A O 1
ATOM 928 N N . VAL A 1 122 ? -9.732 -3.670 1.327 1.00 92.94 122 VAL A N 1
ATOM 929 C CA . VAL A 1 122 ? -9.621 -3.607 -0.127 1.00 92.94 122 VAL A CA 1
ATOM 930 C C . VAL A 1 122 ? -9.065 -2.241 -0.478 1.00 92.94 122 VAL A C 1
ATOM 932 O O . VAL A 1 122 ? -9.609 -1.239 -0.023 1.00 92.94 122 VAL A O 1
ATOM 935 N N . GLU A 1 123 ? -7.995 -2.190 -1.259 1.00 92.56 123 GLU A N 1
ATOM 936 C CA . GLU A 1 123 ? -7.313 -0.940 -1.599 1.00 92.56 123 GLU A CA 1
ATOM 937 C C . GLU A 1 123 ? -6.883 -0.935 -3.063 1.00 92.56 123 GLU A C 1
ATOM 939 O O . GLU A 1 123 ? -6.319 -1.910 -3.549 1.00 92.56 123 GLU A O 1
ATOM 944 N N . TYR A 1 124 ? -7.127 0.176 -3.747 1.00 93.81 124 TYR A N 1
ATOM 945 C CA . TYR A 1 124 ? -6.584 0.497 -5.058 1.00 93.81 124 TYR A CA 1
ATOM 946 C C . TYR A 1 124 ? -5.480 1.541 -4.913 1.00 93.81 124 TYR A C 1
ATOM 948 O O . TYR A 1 124 ? -5.679 2.539 -4.217 1.00 93.81 124 TYR A O 1
ATOM 956 N N . ASN A 1 125 ? -4.347 1.340 -5.587 1.00 91.56 125 ASN A N 1
ATOM 957 C CA . ASN A 1 125 ? -3.166 2.201 -5.469 1.00 91.56 125 ASN A CA 1
ATOM 958 C C . ASN A 1 125 ? -2.757 2.918 -6.767 1.00 91.56 125 ASN A C 1
ATOM 960 O O . ASN A 1 125 ? -1.590 3.280 -6.917 1.00 91.56 125 ASN A O 1
ATOM 964 N N . SER A 1 126 ? -3.701 3.127 -7.688 1.00 92.75 126 SER A N 1
ATOM 965 C CA . SER A 1 126 ? -3.469 3.679 -9.038 1.00 92.75 126 SER A CA 1
ATOM 966 C C . SER A 1 126 ? -2.847 2.738 -10.067 1.00 92.75 126 SER A C 1
ATOM 968 O O . SER A 1 126 ? -2.646 3.171 -11.195 1.00 92.75 126 SER A O 1
ATOM 970 N N . ASP A 1 127 ? -2.611 1.476 -9.714 1.00 93.25 127 ASP A N 1
ATOM 971 C CA . ASP A 1 127 ? -2.168 0.432 -10.648 1.00 93.25 127 ASP A CA 1
ATOM 972 C C . ASP A 1 127 ? -2.875 -0.897 -10.351 1.00 93.25 127 ASP A C 1
ATOM 974 O O . ASP A 1 127 ? -3.635 -1.419 -11.164 1.00 93.25 127 ASP A O 1
ATOM 978 N N . ALA A 1 128 ? -2.735 -1.390 -9.119 1.00 91.50 128 ALA A N 1
ATOM 979 C CA . ALA A 1 128 ? -3.317 -2.646 -8.672 1.00 91.50 128 ALA A CA 1
ATOM 980 C C . ALA A 1 128 ? -4.397 -2.464 -7.605 1.00 91.50 128 ALA A C 1
ATOM 982 O O . ALA A 1 128 ? -4.390 -1.534 -6.792 1.00 91.50 128 ALA A O 1
ATOM 983 N N . PHE A 1 129 ? -5.293 -3.447 -7.561 1.00 92.44 129 PHE A N 1
ATOM 984 C CA . PHE A 1 129 ? -6.133 -3.715 -6.405 1.00 92.44 129 PHE A CA 1
ATOM 985 C C . PHE A 1 129 ? -5.429 -4.686 -5.466 1.00 92.44 129 PHE A C 1
ATOM 987 O O . PHE A 1 129 ? -4.801 -5.653 -5.891 1.00 92.44 129 PHE A O 1
ATOM 994 N N . SER A 1 130 ? -5.594 -4.478 -4.170 1.00 91.00 130 SER A N 1
ATOM 995 C CA . SER A 1 130 ? -5.163 -5.412 -3.145 1.00 91.00 130 SER A CA 1
ATOM 996 C C . SER A 1 130 ? -6.313 -5.763 -2.215 1.00 91.00 130 SER A C 1
ATOM 998 O O . SER A 1 130 ? -7.178 -4.939 -1.922 1.00 91.00 130 SER A O 1
ATOM 1000 N N . PHE A 1 131 ? -6.308 -7.010 -1.760 1.00 91.69 131 PHE A N 1
ATOM 1001 C CA . PHE A 1 131 ? -7.236 -7.549 -0.776 1.00 91.69 131 PHE A CA 1
ATOM 1002 C C . PHE A 1 131 ? -6.400 -8.130 0.346 1.00 91.69 131 PHE A C 1
ATOM 1004 O O . PHE A 1 131 ? -5.551 -8.983 0.088 1.00 91.69 131 PHE A O 1
ATOM 1011 N N . GLY A 1 132 ? -6.614 -7.717 1.588 1.00 90.94 132 GLY A N 1
ATOM 1012 C CA . GLY A 1 132 ? -5.841 -8.290 2.677 1.00 90.94 132 GLY A CA 1
ATOM 1013 C C . GLY A 1 132 ? -6.548 -8.346 4.009 1.00 90.94 132 GLY A C 1
ATOM 1014 O O . GLY A 1 132 ? -7.382 -7.516 4.348 1.00 90.94 132 GLY A O 1
ATOM 1015 N N . PHE A 1 133 ? -6.165 -9.361 4.765 1.00 91.69 133 PHE A N 1
ATOM 1016 C CA . PHE A 1 133 ? -6.646 -9.653 6.096 1.00 91.69 133 PHE A CA 1
ATOM 1017 C C . PHE A 1 133 ? -5.615 -9.186 7.112 1.00 91.69 133 PHE A C 1
ATOM 1019 O O . PHE A 1 133 ? -4.427 -9.483 6.985 1.00 91.69 133 PHE A O 1
ATOM 1026 N N . ARG A 1 134 ? -6.080 -8.466 8.128 1.00 89.81 134 ARG A N 1
ATOM 1027 C CA . ARG A 1 134 ? -5.342 -8.183 9.357 1.00 89.81 134 ARG A CA 1
ATOM 1028 C C . ARG A 1 134 ? -5.965 -8.987 10.477 1.00 89.81 134 ARG A C 1
ATOM 1030 O O . ARG A 1 134 ? -7.119 -8.754 10.842 1.00 89.81 134 ARG A O 1
ATOM 1037 N N . VAL A 1 135 ? -5.192 -9.908 11.028 1.00 91.31 135 VAL A N 1
ATOM 1038 C CA . VAL A 1 135 ? -5.593 -10.705 12.183 1.00 91.31 135 VAL A CA 1
ATOM 1039 C C . VAL A 1 135 ? -4.916 -10.102 13.412 1.00 91.31 135 VAL A C 1
ATOM 1041 O O . VAL A 1 135 ? -3.684 -10.152 13.497 1.00 91.31 135 VAL A O 1
ATOM 1044 N N . PRO A 1 136 ? -5.674 -9.486 14.337 1.00 88.50 136 PRO A N 1
ATOM 1045 C CA . PRO A 1 136 ? -5.103 -8.992 15.580 1.00 88.50 136 PRO A CA 1
ATOM 1046 C C . PRO A 1 136 ? -4.574 -10.165 16.408 1.00 88.50 136 PRO A C 1
ATOM 1048 O O . PRO A 1 136 ? -5.213 -11.212 16.511 1.00 88.50 136 PRO A O 1
ATOM 1051 N N . THR A 1 137 ? -3.398 -9.984 16.997 1.00 86.75 137 THR A N 1
ATOM 1052 C CA . THR A 1 137 ? -2.809 -10.922 17.956 1.00 86.75 137 THR A CA 1
ATOM 1053 C C . THR A 1 137 ? -2.892 -10.331 19.365 1.00 86.75 137 THR A C 1
ATOM 1055 O O . THR A 1 137 ? -3.621 -9.367 19.608 1.00 86.75 137 THR A O 1
ATOM 1058 N N . VAL A 1 138 ? -2.148 -10.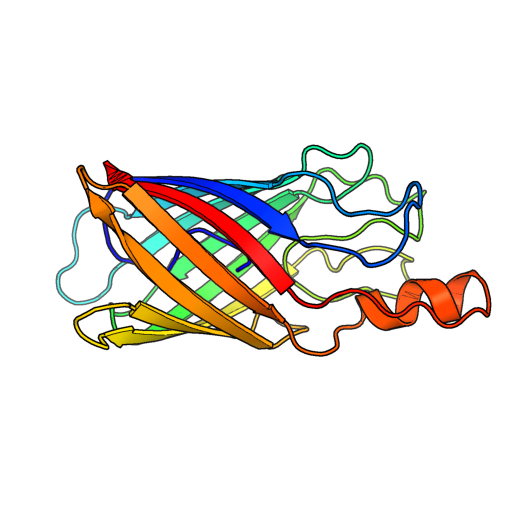897 20.316 1.00 82.38 138 VAL A N 1
ATOM 1059 C CA . VAL A 1 138 ? -1.996 -10.312 21.656 1.00 82.38 138 VAL A CA 1
ATOM 1060 C C . VAL A 1 138 ? -1.185 -9.006 21.609 1.00 82.38 138 VAL A C 1
ATOM 1062 O O . VAL A 1 138 ? -0.382 -8.800 20.696 1.00 82.38 138 VAL A O 1
ATOM 1065 N N . ASP A 1 139 ? -1.430 -8.123 22.579 1.00 82.69 139 ASP A N 1
ATOM 1066 C CA . ASP A 1 139 ? -0.615 -6.938 22.902 1.00 82.69 139 ASP A CA 1
ATOM 1067 C C . ASP A 1 139 ? -0.445 -5.877 21.799 1.00 82.69 139 ASP A C 1
ATOM 1069 O O . ASP A 1 139 ? 0.597 -5.240 21.685 1.00 82.69 139 ASP A O 1
ATOM 1073 N N . GLY A 1 140 ? -1.481 -5.647 20.985 1.00 84.06 140 GLY A N 1
ATOM 1074 C CA . GLY A 1 140 ? -1.469 -4.558 19.995 1.00 84.06 140 GLY A CA 1
ATOM 1075 C C . GLY A 1 140 ? -0.663 -4.860 18.729 1.00 84.06 140 GLY A C 1
ATOM 1076 O O . GLY A 1 140 ? -0.440 -3.960 17.918 1.00 84.06 140 GLY A O 1
ATOM 1077 N N . TYR A 1 141 ? -0.273 -6.121 18.533 1.00 88.94 141 TYR A N 1
ATOM 1078 C CA . TYR A 1 141 ? 0.319 -6.606 17.293 1.00 88.94 141 TYR A CA 1
ATOM 1079 C C . TYR A 1 141 ? -0.739 -7.212 16.364 1.00 88.94 141 TYR A C 1
ATOM 1081 O O . TYR A 1 141 ? -1.863 -7.534 16.759 1.00 88.94 141 TYR A O 1
ATOM 1089 N N . SER A 1 142 ? -0.414 -7.330 15.083 1.00 90.94 142 SER A N 1
ATOM 1090 C CA . SER A 1 142 ? -1.260 -7.978 14.085 1.00 90.94 142 SER A CA 1
ATOM 1091 C C . SER A 1 142 ? -0.422 -8.642 13.005 1.00 90.94 142 SER A C 1
ATOM 1093 O O . SER A 1 142 ? 0.636 -8.135 12.626 1.00 90.94 142 SER A O 1
ATOM 1095 N N . VAL A 1 143 ? -0.937 -9.750 12.477 1.00 92.00 143 VAL A N 1
ATOM 1096 C CA . VAL A 1 143 ? -0.395 -10.418 11.292 1.00 92.00 143 VAL A CA 1
ATOM 1097 C C . VAL A 1 143 ? -1.232 -10.031 10.083 1.00 92.00 143 VAL A C 1
ATOM 1099 O O . VAL A 1 143 ? -2.463 -10.008 10.136 1.00 92.00 143 VAL A O 1
ATOM 1102 N N . ASN A 1 144 ? -0.544 -9.739 8.988 1.00 90.75 144 ASN A N 1
ATOM 1103 C CA . ASN A 1 144 ? -1.120 -9.234 7.757 1.00 90.75 144 ASN A CA 1
ATOM 1104 C C . ASN A 1 144 ? -0.847 -10.221 6.623 1.00 90.75 144 ASN A C 1
ATOM 1106 O O . ASN A 1 144 ? 0.302 -10.596 6.380 1.00 90.75 144 ASN A O 1
ATOM 1110 N N . LEU A 1 145 ? -1.896 -10.595 5.900 1.00 91.94 145 LEU A N 1
ATOM 1111 C CA . LEU A 1 145 ? -1.811 -11.370 4.667 1.00 91.94 145 LEU A CA 1
ATOM 1112 C C . LEU A 1 145 ? -2.588 -10.632 3.590 1.00 91.94 145 LEU A C 1
ATOM 1114 O O . LEU A 1 145 ? -3.716 -10.211 3.829 1.00 91.94 145 LEU A O 1
ATOM 1118 N N . ALA A 1 146 ? -2.021 -10.502 2.400 1.00 90.75 146 ALA A N 1
ATOM 1119 C CA . ALA A 1 146 ? -2.728 -9.873 1.298 1.00 90.75 146 ALA A CA 1
ATOM 1120 C C . ALA A 1 146 ? -2.394 -10.486 -0.045 1.00 90.75 146 ALA A C 1
ATOM 1122 O O . ALA A 1 146 ? -1.278 -10.951 -0.263 1.00 90.75 146 ALA A O 1
ATOM 1123 N N . TYR A 1 147 ? -3.366 -10.383 -0.936 1.00 90.81 147 TYR A N 1
ATOM 1124 C CA . TYR A 1 147 ? -3.248 -10.619 -2.356 1.00 90.81 147 TYR A CA 1
ATOM 1125 C C . TYR A 1 147 ? -3.235 -9.283 -3.107 1.00 90.81 147 TYR A C 1
ATOM 1127 O O . TYR A 1 147 ? -3.940 -8.350 -2.719 1.00 90.81 147 TYR A O 1
ATOM 1135 N N . ILE A 1 148 ? -2.456 -9.200 -4.179 1.00 89.00 148 ILE A N 1
ATOM 1136 C CA . ILE A 1 148 ? -2.376 -8.052 -5.088 1.00 89.00 148 ILE A CA 1
ATOM 1137 C C . ILE A 1 148 ? -2.817 -8.526 -6.483 1.00 89.00 148 ILE A C 1
ATOM 1139 O O . ILE A 1 148 ? -2.560 -9.666 -6.859 1.00 89.00 148 ILE A O 1
ATOM 1143 N N . SER A 1 149 ? -3.538 -7.704 -7.242 1.00 90.44 149 SER A N 1
ATOM 1144 C CA . SER A 1 149 ? -3.919 -8.015 -8.623 1.00 90.44 149 SER A CA 1
ATOM 1145 C C . SER A 1 149 ? -2.721 -7.942 -9.573 1.00 90.44 149 SER A C 1
ATOM 1147 O O . SER A 1 149 ? -1.606 -7.643 -9.154 1.00 90.44 149 SER A O 1
ATOM 1149 N N . ASP A 1 150 ? -2.947 -8.228 -10.861 1.00 88.94 150 ASP A N 1
ATOM 1150 C CA . ASP A 1 150 ? -1.987 -7.809 -11.891 1.00 88.94 150 ASP A CA 1
ATOM 1151 C C . ASP A 1 150 ? -1.750 -6.295 -11.825 1.00 88.94 150 ASP A C 1
ATOM 1153 O O . ASP A 1 150 ? -2.656 -5.539 -11.451 1.00 88.94 150 ASP A O 1
ATOM 1157 N N . SER A 1 151 ? -0.531 -5.902 -12.173 1.00 87.88 151 SER A N 1
ATOM 1158 C CA . SER A 1 151 ? -0.014 -4.538 -12.145 1.00 87.88 151 SER A CA 1
ATOM 1159 C C . SER A 1 151 ? 0.941 -4.317 -13.323 1.00 87.88 151 SER A C 1
ATOM 1161 O O . SER A 1 151 ? 1.472 -5.278 -13.893 1.00 87.88 151 SER A O 1
ATOM 1163 N N . ASP A 1 152 ? 1.218 -3.062 -13.673 1.00 88.69 152 ASP A N 1
ATOM 1164 C CA . ASP A 1 152 ? 2.216 -2.723 -14.695 1.00 88.69 152 ASP A CA 1
ATOM 1165 C C . ASP A 1 152 ? 3.589 -3.359 -14.409 1.00 88.69 152 ASP A C 1
ATOM 1167 O O . ASP A 1 152 ? 4.304 -3.763 -15.331 1.00 88.69 152 ASP A O 1
ATOM 1171 N N . TYR A 1 153 ? 3.945 -3.555 -13.134 1.00 85.44 153 TYR A N 1
ATOM 1172 C CA . TYR A 1 153 ? 5.193 -4.206 -12.722 1.00 85.44 153 TYR A CA 1
ATOM 1173 C C . TYR A 1 153 ? 5.305 -5.671 -13.149 1.00 85.44 153 TYR A C 1
ATOM 1175 O O . TYR A 1 153 ? 6.424 -6.171 -13.301 1.00 85.44 153 TYR A O 1
ATOM 1183 N N . ASP A 1 154 ? 4.185 -6.358 -13.381 1.00 83.00 154 ASP A N 1
ATOM 1184 C CA . ASP A 1 154 ? 4.184 -7.719 -13.928 1.00 83.00 154 ASP A CA 1
ATOM 1185 C C . ASP A 1 154 ? 4.587 -7.728 -15.413 1.00 83.00 154 ASP A C 1
ATOM 1187 O O . ASP A 1 154 ? 5.068 -8.734 -15.940 1.00 83.00 154 ASP A O 1
ATOM 1191 N N . LEU A 1 155 ? 4.442 -6.588 -16.095 1.00 85.31 155 LEU A N 1
ATOM 1192 C CA . LEU A 1 155 ? 4.787 -6.424 -17.505 1.00 85.31 155 LEU A CA 1
ATOM 1193 C C . LEU A 1 155 ? 6.227 -5.943 -17.705 1.00 85.31 155 LEU A C 1
ATOM 1195 O O . LEU A 1 155 ? 6.783 -6.170 -18.779 1.00 85.31 155 LEU A O 1
ATOM 1199 N N . VAL A 1 156 ? 6.850 -5.325 -16.694 1.00 83.44 156 VAL A N 1
ATOM 1200 C CA . VAL A 1 156 ? 8.212 -4.761 -16.784 1.00 83.44 156 VAL A CA 1
ATOM 1201 C C . VAL A 1 156 ? 9.224 -5.802 -17.239 1.00 83.44 156 VAL A C 1
ATOM 1203 O O . VAL A 1 156 ? 9.921 -5.575 -18.224 1.00 83.44 156 VAL A O 1
ATOM 1206 N N . HIS A 1 157 ? 9.262 -6.976 -16.608 1.00 79.00 157 HIS A N 1
ATOM 1207 C CA . HIS A 1 157 ? 10.225 -8.011 -16.994 1.00 79.00 157 HIS A CA 1
ATOM 1208 C C . HIS A 1 157 ? 10.034 -8.464 -18.447 1.00 79.00 157 HIS A C 1
ATOM 1210 O O . HIS A 1 157 ? 11.002 -8.604 -19.192 1.00 79.00 157 HIS A O 1
ATOM 1216 N N . ARG A 1 158 ? 8.777 -8.643 -18.871 1.00 82.50 158 ARG A N 1
ATOM 1217 C CA . ARG A 1 158 ? 8.452 -9.036 -20.244 1.00 82.50 158 ARG A CA 1
ATOM 1218 C C . ARG A 1 158 ? 8.858 -7.959 -21.242 1.00 82.50 158 ARG A C 1
ATOM 1220 O O . ARG A 1 158 ? 9.409 -8.279 -22.287 1.00 82.50 158 ARG A O 1
ATOM 1227 N N . ASN A 1 159 ? 8.599 -6.697 -20.923 1.00 83.38 159 ASN A N 1
ATOM 1228 C CA . ASN A 1 159 ? 8.881 -5.578 -21.815 1.00 83.38 159 ASN A CA 1
ATOM 1229 C C . ASN A 1 159 ? 10.385 -5.252 -21.886 1.00 83.38 159 ASN A C 1
ATOM 1231 O O . ASN A 1 159 ? 10.846 -4.793 -22.926 1.00 83.38 159 ASN A O 1
ATOM 1235 N N . VAL A 1 160 ? 11.149 -5.508 -20.818 1.00 79.38 160 VAL A N 1
ATOM 1236 C CA . VAL A 1 160 ? 12.596 -5.234 -20.753 1.00 79.38 160 VAL A CA 1
ATOM 1237 C C . VAL A 1 160 ? 13.437 -6.415 -21.253 1.00 79.38 160 VAL A C 1
ATOM 1239 O O . VAL A 1 160 ? 14.416 -6.200 -21.962 1.00 79.38 160 VAL A O 1
ATOM 1242 N N . TYR A 1 161 ? 13.069 -7.655 -20.913 1.00 75.75 161 TYR A N 1
ATOM 1243 C CA . TYR A 1 161 ? 13.887 -8.849 -21.181 1.00 75.75 161 TYR A CA 1
ATOM 1244 C C . TYR A 1 161 ? 13.246 -9.862 -22.138 1.00 75.75 161 TYR A C 1
ATOM 1246 O O . TYR A 1 161 ? 13.891 -10.840 -22.498 1.00 75.75 161 TYR A O 1
ATOM 1254 N N . GLY A 1 162 ? 11.996 -9.659 -22.564 1.00 77.25 162 GLY A N 1
ATOM 1255 C CA . GLY A 1 162 ? 11.291 -10.568 -23.479 1.00 77.25 162 GLY A CA 1
ATOM 1256 C C . GLY A 1 162 ? 10.711 -11.826 -22.821 1.00 77.25 162 GLY A C 1
ATOM 1257 O O . GLY A 1 162 ? 9.913 -12.523 -23.446 1.00 77.25 162 GLY A O 1
ATOM 1258 N N . ASP A 1 163 ? 11.035 -12.081 -21.551 1.00 71.25 163 ASP A N 1
ATOM 1259 C CA . ASP A 1 163 ? 10.612 -13.275 -20.820 1.00 71.25 163 ASP A CA 1
ATOM 1260 C C . ASP A 1 163 ? 9.443 -13.005 -19.869 1.00 71.25 163 ASP A C 1
ATOM 1262 O O . ASP A 1 163 ? 9.352 -11.967 -19.207 1.00 71.25 163 ASP A O 1
ATOM 1266 N N . SER A 1 164 ? 8.544 -13.985 -19.766 1.00 66.25 164 SER A N 1
ATOM 1267 C CA . SER A 1 164 ? 7.376 -13.908 -18.887 1.00 66.25 164 SER A CA 1
ATOM 1268 C C . SER A 1 164 ? 7.768 -14.186 -17.436 1.00 66.25 164 SER A C 1
ATOM 1270 O O . SER A 1 164 ? 8.070 -15.321 -17.076 1.00 66.25 164 SER A O 1
ATOM 1272 N N . TYR A 1 165 ? 7.699 -13.160 -16.594 1.00 69.06 165 TYR A N 1
ATOM 1273 C CA . TYR A 1 165 ? 7.855 -13.272 -15.147 1.00 69.06 165 TYR A CA 1
ATOM 1274 C C . TYR A 1 165 ? 6.478 -13.346 -14.484 1.00 69.06 165 TYR A C 1
ATOM 1276 O O . TYR A 1 165 ? 5.599 -12.535 -14.769 1.00 69.06 165 TYR A O 1
ATOM 1284 N N . LYS A 1 166 ? 6.277 -14.334 -13.607 1.00 67.12 166 LYS A N 1
ATOM 1285 C CA . LYS A 1 166 ? 5.060 -14.457 -12.796 1.00 67.12 166 LYS A CA 1
ATOM 1286 C C . LYS A 1 166 ? 5.417 -14.260 -11.332 1.00 67.12 166 LYS A C 1
ATOM 1288 O O . LYS A 1 166 ? 5.869 -15.193 -10.670 1.00 67.12 166 LYS A O 1
ATOM 1293 N N . ARG A 1 167 ? 5.176 -13.050 -10.832 1.00 69.06 167 ARG A N 1
ATOM 1294 C CA . ARG A 1 167 ? 5.333 -12.724 -9.417 1.00 69.06 167 ARG A CA 1
ATOM 1295 C C . ARG A 1 167 ? 4.334 -13.516 -8.576 1.00 69.06 167 ARG A C 1
ATOM 1297 O O . ARG A 1 167 ? 3.171 -13.670 -8.965 1.00 69.06 167 ARG A O 1
ATOM 1304 N N . GLN A 1 168 ? 4.739 -13.964 -7.387 1.00 73.44 168 GLN A N 1
ATOM 1305 C CA . GLN A 1 168 ? 3.736 -14.326 -6.385 1.00 73.44 168 GLN A CA 1
ATOM 1306 C C . GLN A 1 168 ? 3.075 -13.052 -5.872 1.00 73.44 168 GLN A C 1
ATOM 1308 O O . GLN A 1 168 ? 3.706 -12.148 -5.334 1.00 73.44 168 GLN A O 1
ATOM 1313 N N . LYS A 1 169 ? 1.762 -12.967 -6.028 1.00 84.75 169 LYS A N 1
ATOM 1314 C CA . LYS A 1 169 ? 1.028 -11.749 -5.689 1.00 84.75 169 LYS A CA 1
ATOM 1315 C C . LYS A 1 169 ? 0.591 -11.718 -4.233 1.00 84.75 169 LYS A C 1
ATOM 1317 O O . LYS A 1 169 ? -0.494 -11.243 -3.919 1.00 84.75 169 LYS A O 1
ATOM 1322 N N . VAL A 1 170 ? 1.404 -12.299 -3.355 1.00 87.94 170 VAL A N 1
ATOM 1323 C CA . VAL A 1 170 ? 1.103 -12.444 -1.934 1.00 87.94 170 VAL A CA 1
ATOM 1324 C C . VAL A 1 170 ? 2.100 -11.633 -1.131 1.00 87.94 170 VAL A C 1
ATOM 1326 O O . VAL A 1 170 ? 3.306 -11.726 -1.335 1.00 87.94 170 VAL A O 1
ATOM 1329 N N . THR A 1 171 ? 1.594 -10.870 -0.174 1.00 87.50 171 THR A N 1
ATOM 1330 C CA . THR A 1 171 ? 2.410 -10.139 0.791 1.00 87.50 171 THR A CA 1
ATOM 1331 C C . THR A 1 171 ? 2.088 -10.617 2.192 1.00 87.50 171 THR A C 1
ATOM 1333 O O . THR A 1 171 ? 0.916 -10.701 2.570 1.00 87.50 171 THR A O 1
ATOM 1336 N N . LEU A 1 172 ? 3.134 -10.845 2.974 1.00 90.62 172 LEU A N 1
ATOM 1337 C CA . LEU A 1 172 ? 3.057 -11.103 4.404 1.00 90.62 172 LEU A CA 1
ATOM 1338 C C . LEU A 1 172 ? 3.578 -9.894 5.168 1.00 90.62 172 LEU A C 1
ATOM 1340 O O . LEU A 1 172 ? 4.464 -9.190 4.688 1.00 90.62 172 LEU A O 1
ATOM 1344 N N . GLY A 1 173 ? 3.057 -9.657 6.365 1.00 90.38 173 GLY A N 1
ATOM 1345 C CA . GLY A 1 173 ? 3.591 -8.616 7.227 1.00 90.38 173 GLY A CA 1
ATOM 1346 C C . GLY A 1 173 ? 3.176 -8.740 8.681 1.00 90.38 173 GLY A C 1
ATOM 1347 O O . GLY A 1 173 ? 2.265 -9.491 9.029 1.00 90.38 173 GLY A O 1
ATOM 1348 N N . VAL A 1 174 ? 3.847 -7.961 9.519 1.00 90.50 174 VAL A N 1
ATOM 1349 C CA . VAL A 1 174 ? 3.555 -7.814 10.947 1.00 90.50 174 VAL A CA 1
ATOM 1350 C C . VAL A 1 174 ? 3.479 -6.328 11.266 1.00 90.50 174 VAL A C 1
ATOM 1352 O O . VAL A 1 174 ? 4.303 -5.547 10.792 1.00 90.50 174 VAL A O 1
ATOM 1355 N N . THR A 1 175 ? 2.492 -5.937 12.063 1.00 90.12 175 THR A N 1
ATOM 1356 C CA . THR A 1 175 ? 2.273 -4.551 12.491 1.00 90.12 175 THR A CA 1
ATOM 1357 C C . THR A 1 175 ? 2.155 -4.482 14.003 1.00 90.12 175 THR A C 1
ATOM 1359 O O . THR A 1 175 ? 1.445 -5.293 14.585 1.00 90.12 175 THR A O 1
ATOM 1362 N N . GLY A 1 176 ? 2.799 -3.494 14.620 1.00 88.56 176 GLY A N 1
ATOM 1363 C CA . GLY A 1 176 ? 2.510 -3.033 15.976 1.00 88.56 176 GLY A CA 1
ATOM 1364 C C . GLY A 1 176 ? 1.768 -1.697 15.944 1.00 88.56 176 GLY A C 1
ATOM 1365 O O . GLY A 1 176 ? 2.025 -0.858 15.075 1.00 88.56 176 GLY A O 1
ATOM 1366 N N . THR A 1 177 ? 0.838 -1.508 16.878 1.00 86.12 177 THR A N 1
ATOM 1367 C CA . THR A 1 177 ? 0.063 -0.266 17.026 1.00 86.12 177 THR A CA 1
ATOM 1368 C C . THR A 1 177 ? 0.305 0.352 18.398 1.00 86.12 177 THR A C 1
ATOM 1370 O O . THR A 1 177 ? 0.224 -0.374 19.390 1.00 86.12 177 THR A O 1
ATOM 1373 N N . PHE A 1 178 ? 0.553 1.663 18.443 1.00 79.62 178 PHE A N 1
ATOM 1374 C CA . PHE A 1 178 ? 0.919 2.429 19.639 1.00 79.62 178 PHE A CA 1
ATOM 1375 C C . PHE A 1 178 ? 0.069 3.699 19.779 1.00 79.62 178 PHE A C 1
ATOM 1377 O O . PHE A 1 178 ? -0.398 4.238 18.742 1.00 79.62 178 PHE A O 1
#

Radius of gyration: 15.87 Å; chains: 1; bounding box: 35×34×46 Å

Foldseek 3Di:
DLADDALDAAKKWKKKAFDFPDPDLLRWAIKIKIKGWDDDDPFKTKMKMKIHGPRPFAWIKIKIWMDDRFKIKIKIFTDDGDQVDLLHYYSAAAADPVSSGGDGMWMKIKGWDCPPQWIWMWMDRNFKIKIKIWGDDPDQKTKIKMFIDDGNSQCSCCVPPVDRGDTRRMMIMMMGGD

Sequence (178 aa):
MNGLYGISRVVEVGFSKSLDSMQSSFDPGLSLNLKYLFPDSKALKVAAGLVIETDNNSYSSAYLVAGQEIAYFGMGVNFGGHRAYPMNKSHYGGYDFSEMAPNNFFFIAGANFDLKVANLTVEYNSDAFSFGFRVPTVDGYSVNLAYISDSDYDLVHRNVYGDSYKRQKVTLGVTGTF

Secondary structure (DSSP, 8-state):
--SS-TT-SSEEEEEEEE--SS-STTS--EEEEEEEEPS--SS-EEEEEEEEE-STTPEEEEEEEEEETTEEEEEEEEEE--TT-TT--BSSS-EETTTTEE-SEEEEEEEEEE-SSSEEEEEE-SS-EEEEEEEE-GGGEEEEEEEE---HHHHHHHHHHSS------EEEEEEEE-